Protein AF-A0AAW0WSM9-F1 (afdb_monomer_lite)

Structure (mmCIF, N/CA/C/O backbone):
data_AF-A0AAW0WSM9-F1
#
_entry.id   AF-A0AAW0WSM9-F1
#
loop_
_atom_site.group_PDB
_atom_site.id
_atom_site.type_symbol
_atom_site.label_atom_id
_atom_site.label_alt_id
_atom_site.label_comp_id
_atom_site.label_asym_id
_atom_site.label_entity_id
_atom_site.label_seq_id
_atom_site.pdbx_PDB_ins_code
_atom_site.Cartn_x
_atom_site.Cartn_y
_atom_site.Cartn_z
_atom_site.occupancy
_atom_site.B_iso_or_equiv
_atom_site.auth_seq_id
_atom_site.auth_comp_id
_atom_site.auth_asym_id
_atom_site.auth_atom_id
_atom_site.pdbx_PDB_model_num
ATOM 1 N N . LEU A 1 1 ? -30.464 46.499 8.451 1.00 38.69 1 LEU A N 1
ATOM 2 C CA . LEU A 1 1 ? -31.722 46.201 9.176 1.00 38.69 1 LEU A CA 1
ATOM 3 C C . LEU A 1 1 ? -32.089 44.733 8.944 1.00 38.69 1 LEU A C 1
ATOM 5 O O . LEU A 1 1 ? -31.704 44.230 7.892 1.00 38.69 1 LEU A O 1
ATOM 9 N N . PRO A 1 2 ? -32.748 44.044 9.897 1.00 56.78 2 PRO A N 1
ATOM 10 C CA . PRO A 1 2 ? -33.232 42.661 9.730 1.00 56.78 2 PRO A CA 1
ATOM 11 C C . PRO A 1 2 ? -34.436 42.632 8.752 1.00 56.78 2 PRO A C 1
ATOM 13 O O . PRO A 1 2 ? -34.868 43.692 8.313 1.00 56.78 2 PRO A O 1
ATOM 16 N N . HIS A 1 3 ? -34.967 41.501 8.271 1.00 51.22 3 HIS A N 1
ATOM 17 C CA . HIS A 1 3 ? -35.953 40.614 8.929 1.00 51.22 3 HIS A CA 1
ATOM 18 C C . HIS A 1 3 ? -36.429 39.539 7.906 1.00 51.22 3 HIS A C 1
ATOM 20 O O . HIS A 1 3 ? -36.282 39.775 6.712 1.00 51.22 3 HIS A O 1
ATOM 26 N N . VAL A 1 4 ? -37.119 38.430 8.236 1.00 56.31 4 VAL A N 1
ATOM 27 C CA . VAL A 1 4 ? -37.052 37.467 9.366 1.00 56.31 4 VAL A CA 1
ATOM 28 C C . VAL A 1 4 ? -37.965 36.252 9.024 1.00 56.31 4 VAL A C 1
ATOM 30 O O . VAL A 1 4 ? -38.982 36.476 8.379 1.00 56.31 4 VAL A O 1
ATOM 33 N N . LEU A 1 5 ? -37.676 35.025 9.518 1.00 45.41 5 LEU A N 1
ATOM 34 C CA . LEU A 1 5 ? -38.555 33.812 9.460 1.00 45.41 5 LEU A CA 1
ATOM 35 C C . LEU A 1 5 ? -38.885 33.263 8.032 1.00 45.41 5 LEU A C 1
ATOM 37 O O . LEU A 1 5 ? -38.679 33.952 7.046 1.00 45.41 5 LEU A O 1
ATOM 41 N N . SER A 1 6 ? -39.342 32.019 7.796 1.00 50.81 6 SER A N 1
ATOM 42 C CA . SER A 1 6 ? -39.501 30.807 8.632 1.00 50.81 6 SER A CA 1
ATOM 43 C C . SER A 1 6 ? -39.569 29.517 7.787 1.00 50.81 6 SER A C 1
ATOM 45 O O . SER A 1 6 ? -40.199 29.483 6.737 1.00 50.81 6 SER A O 1
ATOM 47 N N . ASN A 1 7 ? -39.011 28.438 8.344 1.00 51.59 7 ASN A N 1
ATOM 48 C CA . ASN A 1 7 ? -39.455 27.033 8.271 1.00 51.59 7 ASN A CA 1
ATOM 49 C C . ASN A 1 7 ? -40.918 26.774 7.808 1.00 51.59 7 ASN A C 1
ATOM 51 O O . ASN A 1 7 ? -41.821 27.362 8.398 1.00 51.59 7 ASN A O 1
ATOM 55 N N . THR A 1 8 ? -41.164 25.818 6.890 1.00 47.94 8 THR A N 1
ATOM 56 C CA . THR A 1 8 ? -42.045 24.621 7.090 1.00 47.94 8 THR A CA 1
ATOM 57 C C . THR A 1 8 ? -42.247 23.749 5.828 1.00 47.94 8 THR A C 1
ATOM 59 O O . THR A 1 8 ? -42.374 24.268 4.731 1.00 47.94 8 THR A O 1
ATOM 62 N N . ALA A 1 9 ? -42.267 22.422 6.052 1.00 52.19 9 ALA A N 1
ATOM 63 C CA . ALA A 1 9 ? -42.907 21.282 5.347 1.00 52.19 9 ALA A CA 1
ATOM 64 C C . ALA A 1 9 ? -43.345 21.340 3.854 1.00 52.19 9 ALA A C 1
ATOM 66 O O . ALA A 1 9 ? -43.870 22.328 3.356 1.00 52.19 9 ALA A O 1
ATOM 67 N N . PRO A 1 10 ? -43.313 20.168 3.188 1.00 51.34 10 PRO A N 1
ATOM 68 C CA . PRO A 1 10 ? -44.589 19.500 2.861 1.00 51.34 10 PRO A CA 1
ATOM 69 C C . PRO A 1 10 ? -44.662 18.086 3.483 1.00 51.34 10 PRO A C 1
ATOM 71 O O . PRO A 1 10 ? -43.714 17.313 3.386 1.00 51.34 10 PRO A O 1
ATOM 74 N N . SER A 1 11 ? -45.680 17.691 4.261 1.00 53.50 11 SER A N 1
ATOM 75 C CA . SER A 1 11 ? -47.078 17.424 3.853 1.00 53.50 11 SER A CA 1
ATOM 76 C C . SER A 1 11 ? -47.149 16.574 2.569 1.00 53.50 11 SER A C 1
ATOM 78 O O . SER A 1 11 ? -47.181 17.109 1.470 1.00 53.50 11 SER A O 1
ATOM 80 N N . SER A 1 12 ? -46.940 15.259 2.645 1.00 47.50 12 SER A N 1
ATOM 81 C CA . SER A 1 12 ? -47.944 14.249 3.028 1.00 47.50 12 SER A CA 1
ATOM 82 C C . SER A 1 12 ? -49.066 14.036 1.996 1.00 47.50 12 SER A C 1
ATOM 84 O O . SER A 1 12 ? -49.874 14.929 1.769 1.00 47.50 12 SER A O 1
ATOM 86 N N . LEU A 1 13 ? -49.158 12.773 1.553 1.00 43.94 13 LEU A N 1
ATOM 87 C CA . LEU A 1 13 ? -50.334 12.038 1.053 1.00 43.94 13 LEU A CA 1
ATOM 88 C C . LEU A 1 13 ? -50.843 12.205 -0.398 1.00 43.94 13 LEU A C 1
ATOM 90 O O . LEU A 1 13 ? -50.917 13.294 -0.945 1.00 43.94 13 LEU A O 1
ATOM 94 N N . HIS A 1 14 ? -51.288 11.047 -0.925 1.00 46.09 14 HIS A N 1
ATOM 95 C CA . HIS A 1 14 ? -51.972 10.759 -2.203 1.00 46.09 14 HIS A CA 1
ATOM 96 C C . HIS A 1 14 ? -51.214 11.178 -3.485 1.00 46.09 14 HIS A C 1
ATOM 98 O O . HIS A 1 14 ? -50.920 12.336 -3.715 1.00 46.09 14 HIS A O 1
ATOM 104 N N . HIS A 1 15 ? -50.842 10.255 -4.379 1.00 41.22 15 HIS A N 1
ATOM 105 C CA . HIS A 1 15 ? -51.777 9.430 -5.149 1.00 41.22 15 HIS A CA 1
ATOM 106 C C . HIS A 1 15 ? -51.311 7.978 -5.362 1.00 41.22 15 HIS A C 1
ATOM 108 O O . HIS A 1 15 ? -50.194 7.71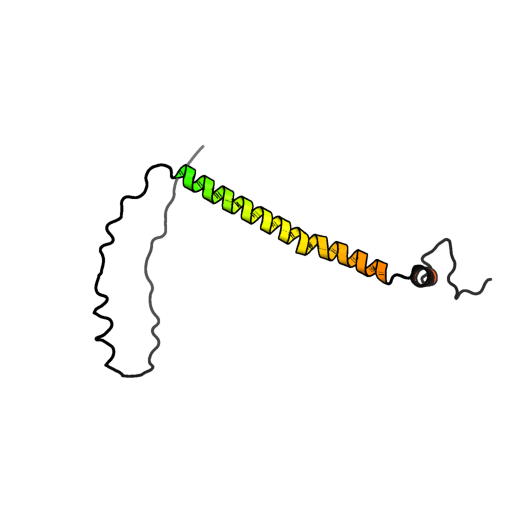4 -5.799 1.00 41.22 15 HIS A O 1
ATOM 114 N N . TYR A 1 16 ? -52.231 7.040 -5.133 1.00 43.12 16 TYR A N 1
ATOM 115 C CA . TYR A 1 16 ? -52.153 5.673 -5.649 1.00 43.12 16 TYR A CA 1
ATOM 116 C C . TYR A 1 16 ? -52.731 5.624 -7.070 1.00 43.12 16 TYR A C 1
ATOM 118 O O . TYR A 1 16 ? -53.656 6.383 -7.356 1.00 43.12 16 TYR A O 1
ATOM 126 N N . HIS A 1 17 ? -52.264 4.668 -7.884 1.00 42.69 17 HIS A N 1
ATOM 127 C CA . HIS A 1 17 ? -53.085 3.690 -8.630 1.00 42.69 17 HIS A CA 1
ATOM 128 C C . HIS A 1 17 ? -52.491 3.340 -10.005 1.00 42.69 17 HIS A C 1
ATOM 130 O O . HIS A 1 17 ? -52.648 4.092 -10.964 1.00 42.69 17 HIS A O 1
ATOM 136 N N . LEU A 1 18 ? -51.947 2.125 -10.140 1.00 41.81 18 LEU A N 1
ATOM 137 C CA . LEU A 1 18 ? -52.152 1.355 -11.367 1.00 41.81 18 LEU A CA 1
ATOM 138 C C . LEU A 1 18 ? -52.125 -0.149 -11.073 1.00 41.81 18 LEU A C 1
ATOM 140 O O . LEU A 1 18 ? -51.081 -0.736 -10.803 1.00 41.81 18 LEU A O 1
ATOM 144 N N . SER A 1 19 ? -53.306 -0.756 -11.115 1.00 53.88 19 SER A N 1
ATOM 145 C CA . SER A 1 19 ? -53.472 -2.208 -11.087 1.00 53.88 19 SER A CA 1
ATOM 146 C C . SER A 1 19 ? -53.200 -2.778 -12.481 1.00 53.88 19 SER A C 1
ATOM 148 O O . SER A 1 19 ? -53.713 -2.235 -13.458 1.00 53.88 19 SER A O 1
ATOM 150 N N . LEU A 1 20 ? -52.504 -3.914 -12.580 1.00 48.66 20 LEU A N 1
ATOM 151 C CA . LEU A 1 20 ? -52.597 -4.784 -13.757 1.00 48.66 20 LEU A CA 1
ATOM 152 C C . LEU A 1 20 ? -52.902 -6.223 -13.326 1.00 48.66 20 LEU A C 1
ATOM 154 O O . LEU A 1 20 ? -52.556 -6.653 -12.228 1.00 48.66 20 LEU A O 1
ATOM 158 N N . HIS A 1 21 ? -53.657 -6.914 -14.171 1.00 46.84 21 HIS A N 1
ATOM 159 C CA . HIS A 1 21 ? -54.446 -8.089 -13.826 1.00 46.84 21 HIS A CA 1
ATOM 160 C C . HIS A 1 21 ? -53.739 -9.422 -14.143 1.00 46.84 21 HIS A C 1
ATOM 162 O O . HIS A 1 21 ? -53.138 -9.577 -15.199 1.00 46.84 21 HIS A O 1
ATOM 168 N N . LEU A 1 22 ? -54.003 -10.406 -13.276 1.00 42.25 22 LEU A N 1
ATOM 169 C CA . LEU A 1 22 ? -54.382 -11.785 -13.625 1.00 42.25 22 LEU A CA 1
ATOM 170 C C . LEU A 1 22 ? -53.339 -12.784 -14.189 1.00 42.25 22 LEU A C 1
ATOM 172 O O . LEU A 1 22 ? -53.198 -12.964 -15.393 1.00 42.25 22 LEU A O 1
ATOM 176 N N . ALA A 1 23 ? -52.800 -13.601 -13.280 1.00 39.69 23 ALA A N 1
ATOM 177 C CA . ALA A 1 23 ? -52.656 -15.065 -13.380 1.00 39.69 23 ALA A CA 1
ATOM 178 C C . ALA A 1 23 ? -52.434 -15.572 -11.936 1.00 39.69 23 ALA A C 1
ATOM 180 O O . ALA A 1 23 ? -51.693 -14.940 -11.194 1.00 39.69 23 ALA A O 1
ATOM 181 N N . GLY A 1 24 ? -53.032 -16.630 -11.392 1.00 44.03 24 GLY A N 1
ATOM 182 C CA . GLY A 1 24 ? -53.776 -17.761 -11.943 1.00 44.03 24 GLY A CA 1
ATOM 183 C C . GLY A 1 24 ? -53.362 -18.993 -11.119 1.00 44.03 24 GLY A C 1
ATOM 184 O O . GLY A 1 24 ? -52.170 -19.263 -11.025 1.00 44.03 24 GLY A O 1
ATOM 185 N N . GLY A 1 25 ? -54.297 -19.712 -10.483 1.00 41.81 25 GLY A N 1
ATOM 186 C CA . GLY A 1 25 ? -53.971 -20.913 -9.691 1.00 41.81 25 GLY A CA 1
ATOM 187 C C . GLY A 1 25 ? -54.743 -21.045 -8.374 1.00 41.81 25 GLY A C 1
ATOM 188 O O . GLY A 1 25 ? -54.492 -20.326 -7.412 1.00 41.81 25 GLY A O 1
ATOM 189 N N . CYS A 1 26 ? -55.671 -22.000 -8.329 1.00 38.19 26 CYS A N 1
ATOM 190 C CA . CYS A 1 26 ? -56.437 -22.385 -7.143 1.00 38.19 26 CYS A CA 1
ATOM 191 C C . CYS A 1 26 ? -55.748 -23.549 -6.406 1.00 38.19 26 CYS A C 1
ATOM 193 O O . CYS A 1 26 ? -55.441 -24.554 -7.044 1.00 38.19 26 CYS A O 1
ATOM 195 N N . ALA A 1 27 ? -55.566 -23.449 -5.081 1.00 55.41 27 ALA A N 1
ATOM 196 C CA . ALA A 1 27 ? -55.284 -24.593 -4.200 1.00 55.41 27 ALA A CA 1
ATOM 197 C C . ALA A 1 27 ? -55.596 -24.267 -2.714 1.00 55.41 27 ALA A C 1
ATOM 199 O O . ALA A 1 27 ? -54.788 -23.617 -2.048 1.00 55.41 27 ALA A O 1
ATOM 200 N N . PRO A 1 28 ? -56.745 -24.703 -2.158 1.00 62.03 28 PRO A N 1
ATOM 201 C CA . PRO A 1 28 ? -57.110 -24.449 -0.765 1.00 62.03 28 PRO A CA 1
ATOM 202 C C . PRO A 1 28 ? -56.861 -25.674 0.137 1.00 62.03 28 PRO A C 1
ATOM 204 O O . PRO A 1 28 ? -57.769 -26.468 0.371 1.00 62.03 28 PRO A O 1
ATOM 207 N N . SER A 1 29 ? -55.651 -25.830 0.690 1.00 55.16 29 SER A N 1
ATOM 208 C CA . SER A 1 29 ? -55.397 -26.872 1.715 1.00 55.16 29 SER A CA 1
ATOM 209 C C . SER A 1 29 ? -54.277 -26.597 2.734 1.00 55.16 29 SER A C 1
ATOM 211 O O . SER A 1 29 ? -54.142 -27.359 3.686 1.00 55.16 29 SER A O 1
ATOM 213 N N . THR A 1 30 ? -53.500 -25.514 2.608 1.00 48.69 30 THR A N 1
ATOM 214 C CA . THR A 1 30 ? -52.335 -25.238 3.490 1.00 48.69 30 THR A CA 1
ATOM 215 C C . THR A 1 30 ? -52.591 -24.142 4.540 1.00 48.69 30 THR A C 1
ATOM 217 O O . THR A 1 30 ? -51.659 -23.553 5.082 1.00 48.69 30 THR A O 1
ATOM 220 N N . LEU A 1 31 ? -53.859 -23.835 4.836 1.00 49.53 31 LEU A N 1
ATOM 221 C CA . LEU A 1 31 ? -54.245 -22.695 5.686 1.00 49.53 31 LEU A CA 1
ATOM 222 C C . LEU A 1 31 ? -54.204 -23.006 7.200 1.00 49.53 31 LEU A C 1
ATOM 224 O O . LEU A 1 31 ? -54.089 -22.099 8.021 1.00 49.53 31 LEU A O 1
ATOM 228 N N . THR A 1 32 ? -54.235 -24.284 7.586 1.00 49.91 32 THR A N 1
ATOM 229 C CA . THR A 1 32 ? -54.336 -24.748 8.986 1.00 49.91 32 THR A CA 1
ATOM 230 C C . THR A 1 32 ? -53.004 -24.930 9.724 1.00 49.91 32 THR A C 1
ATOM 232 O O . THR A 1 32 ? -53.020 -25.235 10.913 1.00 49.91 32 THR A O 1
ATOM 235 N N . ALA A 1 33 ? -51.855 -24.696 9.080 1.00 45.41 33 ALA A N 1
ATOM 236 C CA . ALA A 1 33 ? -50.543 -24.719 9.745 1.00 45.41 33 ALA A CA 1
ATOM 237 C C . ALA A 1 33 ? -50.063 -23.326 10.209 1.00 45.41 33 ALA A C 1
ATOM 239 O O . ALA A 1 33 ? -49.322 -23.219 11.183 1.00 45.41 33 ALA A O 1
ATOM 240 N N . ALA A 1 34 ? -50.492 -22.250 9.539 1.00 47.94 34 ALA A N 1
ATOM 241 C CA . ALA A 1 34 ? -49.986 -20.896 9.788 1.00 47.94 34 ALA A CA 1
ATOM 242 C C . ALA A 1 34 ? -50.648 -20.180 10.984 1.00 47.94 34 ALA A C 1
ATOM 244 O O . ALA A 1 34 ? -50.045 -19.284 11.571 1.00 47.94 34 ALA A O 1
ATOM 245 N N . LEU A 1 35 ? -51.870 -20.569 11.375 1.00 47.53 35 LEU A N 1
ATOM 246 C CA . LEU A 1 35 ? -52.620 -19.887 12.443 1.00 47.53 35 LEU A CA 1
ATOM 247 C C . LEU A 1 35 ? -52.135 -20.207 13.870 1.00 47.53 35 LEU A C 1
ATOM 249 O O . LEU A 1 35 ? -52.433 -19.452 14.792 1.00 47.53 35 LEU A O 1
ATOM 253 N N . THR A 1 36 ? -51.369 -21.284 14.067 1.00 45.78 36 THR A N 1
ATOM 254 C CA . THR A 1 36 ? -50.886 -21.705 15.399 1.00 45.78 36 THR A CA 1
ATOM 255 C C . THR A 1 36 ? -49.556 -21.046 15.795 1.00 45.78 36 THR A C 1
ATOM 257 O O . THR A 1 36 ? -49.121 -21.175 16.935 1.00 45.78 36 THR A O 1
ATOM 260 N N . ALA A 1 37 ? -48.954 -20.227 14.921 1.00 49.03 37 ALA A N 1
ATOM 261 C CA . ALA A 1 37 ? -47.906 -19.262 15.290 1.00 49.03 37 ALA A CA 1
ATOM 262 C C . ALA A 1 37 ? -48.499 -17.967 15.899 1.00 49.03 37 ALA A C 1
ATOM 264 O O . ALA A 1 37 ? -47.963 -16.865 15.766 1.00 49.03 37 ALA A O 1
ATOM 265 N N . ALA A 1 38 ? -49.637 -18.103 16.580 1.00 46.56 38 ALA A N 1
ATOM 266 C CA . ALA A 1 38 ? -50.302 -17.039 17.299 1.00 46.56 38 ALA A CA 1
ATOM 267 C C . ALA A 1 38 ? -49.467 -16.567 18.500 1.00 46.56 38 ALA A C 1
ATOM 269 O O . ALA A 1 38 ? -49.508 -17.167 19.571 1.00 46.56 38 ALA A O 1
ATOM 270 N N . LYS A 1 39 ? -48.829 -15.401 18.369 1.00 47.94 39 LYS A N 1
ATOM 271 C CA . LYS A 1 39 ? -48.861 -14.375 19.422 1.00 47.94 39 LYS A CA 1
ATOM 272 C C . LYS A 1 39 ? -48.506 -13.017 18.825 1.00 47.94 39 LYS A C 1
ATOM 274 O O . LYS A 1 39 ? -47.338 -12.714 18.601 1.00 47.94 39 LYS A O 1
ATOM 279 N N . ALA A 1 40 ? -49.509 -12.159 18.645 1.00 51.69 40 ALA A N 1
ATOM 280 C CA . ALA A 1 40 ? -49.266 -10.723 18.592 1.00 51.69 40 ALA A CA 1
ATOM 281 C C . ALA A 1 40 ? -48.831 -10.278 19.996 1.00 51.69 40 ALA A C 1
ATOM 283 O O . ALA A 1 40 ? -49.639 -9.839 20.815 1.00 51.69 40 ALA A O 1
ATOM 284 N N . THR A 1 41 ? -47.554 -10.487 20.311 1.00 50.53 41 THR A N 1
ATOM 285 C CA . THR A 1 41 ? -46.940 -9.957 21.521 1.00 50.53 41 THR A CA 1
ATOM 286 C C . THR A 1 41 ? -46.992 -8.446 21.403 1.00 50.53 41 THR A C 1
ATOM 288 O O . THR A 1 41 ? -46.241 -7.850 20.634 1.00 50.53 41 THR A O 1
ATOM 291 N N . THR A 1 42 ? -47.875 -7.814 22.175 1.00 55.44 42 THR A N 1
ATOM 292 C CA . THR A 1 42 ? -47.714 -6.408 22.536 1.00 55.44 42 THR A CA 1
ATOM 293 C C . THR A 1 42 ? -46.323 -6.284 23.138 1.00 55.44 42 THR A C 1
ATOM 295 O O . THR A 1 42 ? -46.093 -6.764 24.250 1.00 55.44 42 THR A O 1
ATOM 298 N N . MET A 1 43 ? -45.380 -5.736 22.369 1.00 64.94 43 MET A N 1
ATOM 299 C CA . MET A 1 43 ? -43.975 -5.624 22.753 1.00 64.94 43 MET A CA 1
ATOM 300 C C . MET A 1 43 ? -43.869 -4.621 23.899 1.00 64.94 43 MET A C 1
ATOM 302 O O . MET A 1 43 ? -43.621 -3.435 23.688 1.00 64.94 43 MET A O 1
ATOM 306 N N . THR A 1 44 ? -44.104 -5.098 25.124 1.00 68.44 44 THR A N 1
ATOM 307 C CA . THR A 1 44 ? -43.879 -4.328 26.345 1.00 68.44 44 THR A CA 1
ATOM 308 C C . THR A 1 44 ? -42.403 -3.964 26.322 1.00 68.44 44 THR A C 1
ATOM 310 O O . THR A 1 44 ? -41.547 -4.851 26.398 1.00 68.44 44 THR A O 1
ATOM 313 N N . ILE A 1 45 ? -42.104 -2.680 26.124 1.00 79.56 45 ILE A N 1
ATOM 314 C CA . ILE A 1 45 ? -40.731 -2.209 25.999 1.00 79.56 45 ILE A CA 1
ATOM 315 C C . ILE A 1 45 ? -40.003 -2.534 27.305 1.00 79.56 45 ILE A C 1
ATOM 317 O O . ILE A 1 45 ? -40.310 -1.998 28.372 1.00 79.56 45 ILE A O 1
ATOM 321 N N . ALA A 1 46 ? -39.055 -3.468 27.219 1.00 81.44 46 ALA A N 1
ATOM 322 C CA . ALA A 1 46 ? -38.160 -3.768 28.321 1.00 81.44 46 ALA A CA 1
ATOM 323 C C . ALA A 1 46 ? -37.395 -2.487 28.670 1.00 81.44 46 ALA A C 1
ATOM 325 O O . ALA A 1 46 ? -36.953 -1.767 27.770 1.00 81.44 46 ALA A O 1
ATOM 326 N N . LYS A 1 47 ? -37.265 -2.183 29.968 1.00 82.12 47 LYS A N 1
ATOM 327 C CA . LYS A 1 47 ? -36.676 -0.919 30.437 1.00 82.12 47 LYS A CA 1
ATOM 328 C C . LYS A 1 47 ? -35.303 -0.698 29.777 1.00 82.12 47 LYS A C 1
ATOM 330 O O . LYS A 1 47 ? -34.393 -1.487 30.039 1.00 82.12 47 LYS A O 1
ATOM 335 N N . PRO A 1 48 ? -35.130 0.343 28.940 1.00 86.19 48 PRO A N 1
ATOM 336 C CA . PRO A 1 48 ? -33.863 0.580 28.267 1.00 86.19 48 PRO A CA 1
ATOM 337 C C . PRO A 1 48 ? -32.786 0.954 29.287 1.00 86.19 48 PRO A C 1
ATOM 339 O O . PRO A 1 48 ? -33.057 1.573 30.318 1.00 86.19 48 PRO A O 1
ATOM 342 N N . VAL A 1 49 ? -31.538 0.592 28.997 1.00 86.12 49 VAL A N 1
ATOM 343 C CA . VAL A 1 49 ? -30.403 0.909 29.868 1.00 86.12 49 VAL A CA 1
ATOM 344 C C . VAL A 1 49 ? -30.132 2.420 29.874 1.00 86.12 49 VAL A C 1
ATOM 346 O O . VAL A 1 49 ? -29.683 2.990 28.886 1.00 86.12 49 VAL A O 1
ATOM 349 N N . MET A 1 50 ? -30.397 3.083 31.005 1.00 84.50 50 MET A N 1
ATOM 350 C CA . MET A 1 50 ? -30.261 4.546 31.145 1.00 84.50 50 MET A CA 1
ATOM 351 C C . MET A 1 50 ? -28.887 5.018 31.656 1.00 84.50 50 MET A C 1
ATOM 353 O O . MET A 1 50 ? -28.644 6.219 31.748 1.00 84.50 50 MET A O 1
ATOM 357 N N . ARG A 1 51 ? -27.976 4.107 32.024 1.00 88.50 51 ARG A N 1
ATOM 358 C CA . ARG A 1 51 ? -26.644 4.433 32.573 1.00 88.50 51 ARG A CA 1
ATOM 359 C C . ARG A 1 51 ? -25.537 3.732 31.787 1.00 88.50 51 ARG A C 1
ATOM 361 O O . ARG A 1 51 ? -25.733 2.641 31.274 1.00 88.50 51 ARG A O 1
ATOM 368 N N . GLY A 1 52 ? -24.369 4.368 31.675 1.00 88.12 52 GLY A N 1
ATOM 369 C CA . GLY A 1 52 ? -23.208 3.800 30.971 1.00 88.12 52 GLY A CA 1
ATOM 370 C C . GLY A 1 52 ? -23.272 3.832 29.435 1.00 88.12 52 GLY A C 1
ATOM 371 O O . GLY A 1 52 ? -22.334 3.366 28.788 1.00 88.12 52 GLY A O 1
ATOM 372 N N . LEU A 1 53 ? -24.320 4.424 28.844 1.00 88.56 53 LEU A N 1
ATOM 373 C CA . LEU A 1 53 ? -24.500 4.558 27.389 1.00 88.56 53 LEU A CA 1
ATOM 374 C C . LEU A 1 53 ? -23.250 5.123 26.691 1.00 88.56 53 LEU A C 1
ATOM 376 O O . LEU A 1 53 ? -22.781 4.541 25.717 1.00 88.56 53 LEU A O 1
ATOM 380 N N . LEU A 1 54 ? -22.653 6.192 27.234 1.00 89.38 54 LEU A N 1
ATOM 381 C CA . LEU A 1 54 ? -21.435 6.809 26.693 1.00 89.38 54 LEU A CA 1
ATOM 382 C C . LEU A 1 54 ? -20.241 5.838 26.654 1.00 89.38 54 LEU A C 1
ATOM 384 O O . LEU A 1 54 ? -19.565 5.735 25.634 1.00 89.38 54 LEU A O 1
ATOM 388 N N . ALA A 1 55 ? -20.006 5.076 27.726 1.00 91.81 55 ALA A N 1
ATOM 389 C CA . ALA A 1 55 ? -18.909 4.108 27.777 1.00 91.81 55 ALA A CA 1
ATOM 390 C C . ALA A 1 55 ? -19.108 2.950 26.779 1.00 91.81 55 ALA A C 1
ATOM 392 O O . ALA A 1 55 ? -18.137 2.451 26.212 1.00 91.81 55 ALA A O 1
ATOM 393 N N . SER A 1 56 ? -20.359 2.548 26.525 1.00 90.12 56 SER A N 1
ATOM 394 C CA . SER A 1 56 ? -20.701 1.562 25.489 1.00 90.12 56 SER A CA 1
ATOM 395 C C . SER A 1 56 ? -20.487 2.109 24.068 1.00 90.12 56 SER A C 1
ATOM 397 O O . SER A 1 56 ? -19.949 1.414 23.206 1.00 90.12 56 SER A O 1
ATOM 399 N N . GLN A 1 57 ? -20.840 3.376 23.822 1.00 93.62 57 GLN A N 1
ATOM 400 C CA . GLN A 1 57 ? -20.580 4.065 22.550 1.00 93.62 57 GLN A CA 1
ATOM 401 C C . GLN A 1 57 ? -19.070 4.152 22.268 1.00 93.62 57 GLN A C 1
ATOM 403 O O . GLN A 1 57 ? -18.615 3.681 21.230 1.00 93.62 57 GLN A O 1
ATOM 408 N N . ILE A 1 58 ? -18.280 4.673 23.218 1.00 96.44 58 ILE A N 1
ATOM 409 C CA . ILE A 1 58 ? -16.828 4.868 23.055 1.00 96.44 58 ILE A CA 1
ATOM 410 C C . ILE A 1 58 ? -16.120 3.543 22.745 1.00 96.44 58 ILE A C 1
ATOM 412 O O . ILE A 1 58 ? -15.353 3.478 21.788 1.00 96.44 58 ILE A O 1
ATOM 416 N N . LYS A 1 59 ? -16.411 2.468 23.494 1.00 95.19 59 LYS A N 1
ATOM 417 C CA . LYS A 1 59 ? -15.800 1.148 23.258 1.00 95.19 59 LYS A CA 1
ATOM 418 C C . LYS A 1 59 ? -16.064 0.634 21.839 1.00 95.19 59 LYS A C 1
ATOM 420 O O . LYS A 1 59 ? -15.132 0.185 21.180 1.00 95.19 59 LYS A O 1
ATOM 425 N N . ARG A 1 60 ? -17.306 0.740 21.348 1.00 94.81 60 ARG A N 1
ATOM 426 C CA . ARG A 1 60 ? -17.659 0.327 19.978 1.00 94.81 60 ARG A CA 1
ATOM 427 C C . ARG A 1 60 ? -16.955 1.186 18.929 1.00 94.81 60 ARG A C 1
ATOM 429 O O . ARG A 1 60 ? -16.371 0.635 18.002 1.00 94.81 60 ARG A O 1
ATOM 436 N N . ASN A 1 61 ? -16.947 2.508 19.102 1.00 96.12 61 ASN A N 1
ATOM 437 C CA . ASN A 1 61 ? -16.317 3.424 18.151 1.00 96.12 61 ASN A CA 1
ATOM 438 C C . ASN A 1 61 ? -14.798 3.211 18.054 1.00 96.12 61 ASN A C 1
ATOM 440 O O . ASN A 1 61 ? -14.275 3.210 16.946 1.00 96.12 61 ASN A O 1
ATOM 444 N N . ILE A 1 62 ? -14.103 2.974 19.175 1.00 97.31 62 ILE A N 1
ATOM 445 C CA . ILE A 1 62 ? -12.663 2.654 19.182 1.00 97.31 62 ILE A CA 1
ATOM 446 C C . ILE A 1 62 ? -12.389 1.366 18.392 1.00 97.31 62 ILE A C 1
ATOM 448 O O . ILE A 1 62 ? -11.531 1.364 17.515 1.00 97.31 62 ILE A O 1
ATOM 452 N N . ILE A 1 63 ? -13.148 0.290 18.644 1.00 97.12 63 ILE A N 1
ATOM 453 C CA . ILE A 1 63 ? -12.976 -0.994 17.941 1.00 97.12 63 ILE A CA 1
ATOM 454 C C . ILE A 1 63 ? -13.191 -0.826 16.428 1.00 97.12 63 ILE A C 1
ATOM 456 O O . ILE A 1 63 ? -12.378 -1.299 15.634 1.00 97.12 63 ILE A O 1
ATOM 460 N N . ILE A 1 64 ? -14.247 -0.111 16.024 1.00 97.50 64 ILE A N 1
ATOM 461 C CA . ILE A 1 64 ? -14.548 0.161 14.610 1.00 97.50 64 ILE A CA 1
ATOM 462 C C . ILE A 1 64 ? -13.446 1.018 13.970 1.00 97.50 64 ILE A C 1
ATOM 464 O O . ILE A 1 64 ? -12.999 0.702 12.870 1.00 97.50 64 ILE A O 1
ATOM 468 N N . ALA A 1 65 ? -12.968 2.062 14.653 1.00 96.88 65 ALA A N 1
ATOM 469 C CA . ALA A 1 65 ? -11.911 2.937 14.149 1.00 96.88 65 ALA A CA 1
ATOM 470 C C . ALA A 1 65 ? -10.575 2.196 13.965 1.00 96.88 65 ALA A C 1
ATOM 472 O O . ALA A 1 65 ? -9.925 2.361 12.934 1.00 96.88 65 ALA A O 1
ATOM 473 N N . CYS A 1 66 ? -10.190 1.341 14.920 1.00 97.06 66 CYS A N 1
ATOM 474 C CA . CYS A 1 66 ? -9.002 0.491 14.810 1.00 97.06 66 CYS A CA 1
ATOM 475 C C . CYS A 1 66 ? -9.130 -0.544 13.682 1.00 97.06 66 CYS A C 1
ATOM 477 O O . CYS A 1 66 ? -8.175 -0.754 12.939 1.00 97.06 66 CYS A O 1
ATOM 479 N N . GLY A 1 67 ? -10.301 -1.167 13.512 1.00 97.62 67 GLY A N 1
ATOM 480 C CA . GLY A 1 67 ? -10.542 -2.081 12.393 1.00 97.62 67 GLY A CA 1
ATOM 481 C C . GLY A 1 67 ? -10.438 -1.371 11.040 1.00 97.62 67 GLY A C 1
ATOM 482 O O . GLY A 1 67 ? -9.720 -1.823 10.148 1.00 97.62 67 GLY A O 1
ATOM 483 N N . LEU A 1 68 ? -11.102 -0.220 10.902 1.00 97.25 68 LEU A N 1
ATOM 484 C CA . LEU A 1 68 ? -11.131 0.550 9.660 1.00 97.25 68 LEU A CA 1
ATOM 485 C C . LEU A 1 68 ? -9.747 1.095 9.272 1.00 97.25 68 LEU A C 1
ATOM 487 O O . LEU A 1 68 ? -9.397 1.060 8.093 1.00 97.25 68 LEU A O 1
ATOM 491 N N . SER A 1 69 ? -8.938 1.551 10.235 1.00 97.00 69 SER A N 1
ATOM 492 C CA . SER A 1 69 ? -7.589 2.060 9.951 1.00 97.00 69 SER A CA 1
ATOM 493 C C . SER A 1 69 ? -6.639 0.962 9.464 1.00 97.00 69 SER A C 1
ATOM 495 O O . SER A 1 69 ? -5.903 1.182 8.500 1.00 97.00 69 SER A O 1
ATOM 497 N N . ILE A 1 70 ? -6.703 -0.242 10.047 1.00 97.69 70 ILE A N 1
ATOM 498 C CA . ILE A 1 70 ? -5.924 -1.407 9.595 1.00 97.69 70 ILE A CA 1
ATOM 499 C C . ILE A 1 70 ? -6.346 -1.823 8.180 1.00 97.69 70 ILE A C 1
ATOM 501 O O . ILE A 1 70 ? -5.485 -2.068 7.330 1.00 97.69 70 ILE A O 1
ATOM 505 N N . VAL A 1 71 ? -7.654 -1.859 7.897 1.00 97.81 71 VAL A N 1
ATOM 506 C CA . VAL A 1 71 ? -8.176 -2.184 6.558 1.00 97.81 71 VAL A CA 1
ATOM 507 C C . VAL A 1 71 ? -7.721 -1.144 5.533 1.00 97.81 71 VAL A C 1
ATOM 509 O O . VAL A 1 71 ? -7.219 -1.522 4.475 1.00 97.81 71 VAL A O 1
ATOM 512 N N . ALA A 1 72 ? -7.815 0.151 5.845 1.00 96.69 72 ALA A N 1
ATOM 513 C CA . ALA A 1 72 ? -7.384 1.226 4.954 1.00 96.69 72 ALA A CA 1
ATOM 514 C C . ALA A 1 72 ? -5.871 1.176 4.666 1.00 96.69 72 ALA A C 1
ATOM 516 O O . ALA A 1 72 ? -5.460 1.227 3.505 1.00 96.69 72 ALA A O 1
ATOM 517 N N . ALA A 1 73 ? -5.040 0.999 5.700 1.00 96.25 73 ALA A N 1
ATOM 518 C CA . ALA A 1 73 ? -3.588 0.888 5.556 1.00 96.25 73 ALA A CA 1
ATOM 519 C C . ALA A 1 73 ? -3.179 -0.337 4.717 1.00 96.25 73 ALA A C 1
ATOM 521 O O . ALA A 1 73 ? -2.337 -0.233 3.821 1.00 96.25 73 ALA A O 1
ATOM 522 N N . THR A 1 74 ? -3.812 -1.487 4.966 1.00 96.75 74 THR A N 1
ATOM 523 C CA . THR A 1 74 ? -3.569 -2.725 4.210 1.00 96.75 74 THR A CA 1
ATOM 524 C C . THR A 1 74 ? -4.005 -2.575 2.753 1.00 96.75 74 THR A C 1
ATOM 526 O O . THR A 1 74 ? -3.245 -2.921 1.850 1.00 96.75 74 THR A O 1
ATOM 529 N N . SER A 1 75 ? -5.177 -1.978 2.511 1.00 96.69 75 SER A N 1
ATOM 530 C CA . SER A 1 75 ? -5.686 -1.699 1.161 1.00 96.69 75 SER A CA 1
ATOM 531 C C . SER A 1 75 ? -4.716 -0.817 0.375 1.00 96.69 75 SER A C 1
ATOM 533 O O . SER A 1 75 ? -4.364 -1.149 -0.752 1.00 96.69 75 SER A O 1
ATOM 535 N N . TRP A 1 76 ? -4.207 0.261 0.980 1.00 96.00 76 TRP A N 1
ATOM 536 C CA . TRP A 1 76 ? -3.234 1.144 0.330 1.00 96.00 76 TRP A CA 1
ATOM 537 C C . TRP A 1 76 ? -1.906 0.442 0.015 1.00 96.00 76 TRP A C 1
ATOM 539 O O . TRP A 1 76 ? -1.337 0.621 -1.064 1.00 96.00 76 TRP A O 1
ATOM 549 N N . LYS A 1 77 ? -1.412 -0.397 0.934 1.00 94.69 77 LYS A N 1
ATOM 550 C CA . LYS A 1 77 ? -0.191 -1.182 0.722 1.00 94.69 77 LYS A CA 1
ATOM 551 C C . LYS A 1 77 ? -0.333 -2.121 -0.483 1.00 94.69 77 LYS A C 1
ATOM 553 O O . LYS A 1 77 ? 0.482 -2.046 -1.401 1.00 94.69 77 LYS A O 1
ATOM 558 N N . LEU A 1 78 ? -1.394 -2.930 -0.505 1.00 95.31 7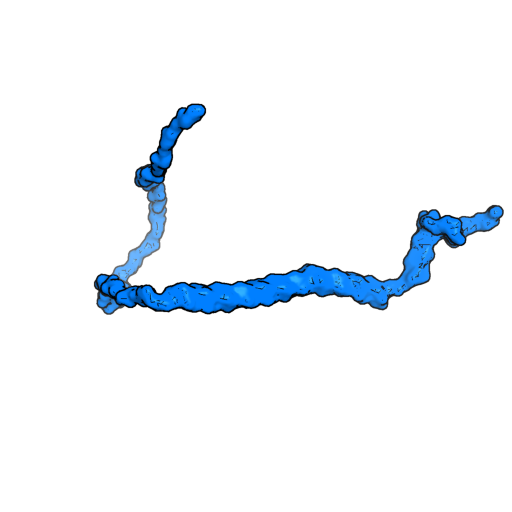8 LEU A N 1
ATOM 559 C CA . LEU A 1 78 ? -1.622 -3.935 -1.546 1.00 95.31 78 LEU A CA 1
ATOM 560 C C . LEU A 1 78 ? -1.984 -3.317 -2.906 1.00 95.31 78 LEU A C 1
ATOM 562 O O . LEU A 1 78 ? -1.484 -3.774 -3.928 1.00 95.31 78 LEU A O 1
ATOM 566 N N . LEU A 1 79 ? -2.826 -2.277 -2.935 1.00 94.94 79 LEU A N 1
ATOM 567 C CA . LEU A 1 79 ? -3.319 -1.680 -4.185 1.00 94.94 79 LEU A CA 1
ATOM 568 C C . LEU A 1 79 ? -2.358 -0.656 -4.803 1.00 94.94 79 LEU A C 1
ATOM 570 O O . LEU A 1 79 ? -2.427 -0.425 -6.007 1.00 94.94 79 LEU A O 1
ATOM 574 N N . VAL A 1 80 ? -1.480 -0.024 -4.012 1.00 94.31 80 VAL A N 1
ATOM 575 C CA . VAL A 1 80 ? -0.623 1.077 -4.495 1.00 94.31 80 VAL A CA 1
ATOM 576 C C . VAL A 1 80 ? 0.864 0.796 -4.313 1.00 94.31 80 VAL A C 1
ATOM 578 O O . VAL A 1 80 ? 1.633 0.989 -5.253 1.00 94.31 80 VAL A O 1
ATOM 581 N N . GLN A 1 81 ? 1.314 0.365 -3.131 1.00 95.38 81 GLN A N 1
ATOM 582 C CA . GLN A 1 81 ? 2.756 0.191 -2.905 1.00 95.38 81 GLN A CA 1
ATOM 583 C C . GLN A 1 81 ? 3.311 -1.035 -3.626 1.00 95.38 81 GLN A C 1
ATOM 585 O O . GLN A 1 81 ? 4.360 -0.952 -4.266 1.00 95.38 81 GLN A O 1
ATOM 590 N N . ASP A 1 82 ? 2.630 -2.168 -3.514 1.00 93.38 82 ASP A N 1
ATOM 591 C CA . ASP A 1 82 ? 3.146 -3.442 -4.000 1.00 93.38 82 ASP A CA 1
ATOM 592 C C . ASP A 1 82 ? 3.135 -3.578 -5.540 1.00 93.38 82 ASP A C 1
ATOM 594 O O . ASP A 1 82 ? 4.167 -4.005 -6.065 1.00 93.38 82 ASP A O 1
ATOM 598 N N . PRO A 1 83 ? 2.121 -3.122 -6.316 1.00 95.31 83 PRO A N 1
ATOM 599 C CA . PRO A 1 83 ? 2.238 -3.083 -7.779 1.00 95.31 83 PRO A CA 1
ATOM 600 C C . PRO A 1 83 ? 3.331 -2.119 -8.256 1.00 95.31 83 PRO A C 1
ATOM 602 O O . PRO A 1 83 ? 4.063 -2.452 -9.184 1.00 95.31 83 PRO A O 1
ATOM 605 N N . ARG A 1 84 ? 3.524 -0.967 -7.593 1.00 93.81 84 ARG A N 1
ATOM 606 C CA . ARG A 1 84 ? 4.625 -0.046 -7.927 1.00 93.81 84 ARG A CA 1
ATOM 607 C C . ARG A 1 84 ? 5.986 -0.717 -7.741 1.00 93.81 84 ARG A C 1
ATOM 609 O O . ARG A 1 84 ? 6.795 -0.696 -8.661 1.00 93.81 84 ARG A O 1
ATOM 616 N N . LYS A 1 85 ? 6.228 -1.361 -6.591 1.00 93.88 85 LYS A N 1
ATOM 617 C CA . LYS A 1 85 ? 7.466 -2.129 -6.342 1.00 93.88 85 LYS A CA 1
ATOM 618 C C . LYS A 1 85 ? 7.639 -3.269 -7.346 1.00 93.88 85 LYS A C 1
ATOM 620 O O . LYS A 1 85 ? 8.747 -3.476 -7.833 1.00 93.88 85 LYS A O 1
ATOM 625 N N . ARG A 1 86 ? 6.553 -3.985 -7.667 1.00 94.81 86 ARG A N 1
ATOM 626 C CA . ARG A 1 86 ? 6.564 -5.079 -8.642 1.00 94.81 86 ARG A CA 1
ATOM 627 C C . ARG A 1 86 ? 7.030 -4.601 -10.012 1.00 94.81 86 ARG A C 1
ATOM 629 O O . ARG A 1 86 ? 7.914 -5.241 -10.556 1.00 94.81 86 ARG A O 1
ATOM 636 N N . ILE A 1 87 ? 6.498 -3.496 -10.537 1.00 94.81 87 ILE A N 1
ATOM 637 C CA . ILE A 1 87 ? 6.863 -2.990 -11.872 1.00 94.81 87 ILE A CA 1
ATOM 638 C C . ILE A 1 87 ? 8.367 -2.695 -11.961 1.00 94.81 87 ILE A C 1
ATOM 640 O O . ILE A 1 87 ? 9.015 -3.161 -12.893 1.00 94.81 87 ILE A O 1
ATOM 644 N N . TYR A 1 88 ? 8.955 -2.017 -10.967 1.00 92.25 88 TYR A N 1
ATOM 645 C CA . TYR A 1 88 ? 10.409 -1.795 -10.945 1.00 92.25 88 TYR A CA 1
ATOM 646 C C . TYR A 1 88 ? 11.198 -3.109 -10.840 1.00 92.25 88 TYR A C 1
ATOM 648 O O . TYR A 1 88 ? 12.172 -3.302 -11.561 1.00 92.25 88 TYR A O 1
ATOM 656 N N . ALA A 1 89 ? 10.769 -4.039 -9.982 1.00 95.06 89 ALA A N 1
ATOM 657 C CA . ALA A 1 89 ? 11.418 -5.344 -9.847 1.00 95.06 89 ALA A CA 1
ATOM 658 C C . ALA A 1 89 ? 11.246 -6.245 -11.086 1.00 95.06 89 ALA A C 1
ATOM 660 O O . ALA A 1 89 ? 12.037 -7.159 -11.284 1.00 95.06 89 ALA A O 1
ATOM 661 N N . GLU A 1 90 ? 10.206 -6.038 -11.890 1.00 93.88 90 GLU A N 1
ATOM 662 C CA . GLU A 1 90 ? 9.930 -6.770 -13.128 1.00 93.88 90 GLU A CA 1
ATOM 663 C C . GLU A 1 90 ? 10.741 -6.192 -14.294 1.00 93.88 90 GLU A C 1
ATOM 665 O O . GLU A 1 90 ? 11.346 -6.959 -15.037 1.00 93.88 90 GLU A O 1
ATOM 670 N N . PHE A 1 91 ? 10.877 -4.861 -14.359 1.00 91.62 91 PHE A N 1
ATOM 671 C CA . PHE A 1 91 ? 11.781 -4.164 -15.277 1.00 91.62 91 PHE A CA 1
ATOM 672 C C . PHE A 1 91 ? 13.229 -4.659 -15.126 1.00 91.62 91 PHE A C 1
ATOM 674 O O . PHE A 1 91 ? 13.789 -5.214 -16.067 1.00 91.62 91 PHE A O 1
ATOM 681 N N . TYR A 1 92 ? 13.815 -4.569 -13.926 1.00 92.06 92 TYR A N 1
ATOM 682 C CA . TYR A 1 92 ? 15.230 -4.915 -13.710 1.00 92.06 92 TYR A CA 1
ATOM 683 C C . TYR A 1 92 ? 15.571 -6.417 -13.775 1.00 92.06 92 TYR A C 1
ATOM 685 O O . TYR A 1 92 ? 16.748 -6.757 -13.712 1.00 92.06 92 TYR A O 1
ATOM 693 N N . LYS A 1 93 ? 14.597 -7.331 -13.904 1.00 93.25 93 LYS A N 1
ATOM 694 C CA . LYS A 1 93 ? 14.886 -8.776 -14.039 1.00 93.25 93 LYS A CA 1
ATOM 695 C C . LYS A 1 93 ? 15.448 -9.155 -15.404 1.00 93.25 93 LYS A C 1
ATOM 697 O O . LYS A 1 93 ? 16.318 -10.013 -15.473 1.00 93.25 93 LYS A O 1
ATOM 702 N N . ASN A 1 94 ? 14.924 -8.530 -16.457 1.00 90.62 94 ASN A N 1
ATOM 703 C CA . ASN A 1 94 ? 15.210 -8.877 -17.852 1.00 90.62 94 ASN A CA 1
ATOM 704 C C . ASN A 1 94 ? 15.777 -7.675 -18.634 1.00 90.62 94 ASN A C 1
ATOM 706 O O . ASN A 1 94 ? 15.749 -7.672 -19.862 1.00 90.62 94 ASN A O 1
ATOM 710 N N . TYR A 1 95 ? 16.226 -6.629 -17.934 1.00 92.75 95 TYR A N 1
ATOM 711 C CA . TYR A 1 95 ? 16.756 -5.417 -18.549 1.00 92.75 95 TYR A CA 1
ATOM 712 C C . TYR A 1 95 ? 18.207 -5.619 -18.994 1.00 92.75 95 TYR A C 1
ATOM 714 O O . TYR A 1 95 ? 19.101 -5.743 -18.157 1.00 92.75 95 TYR A O 1
ATOM 722 N N . ASP A 1 96 ? 18.436 -5.603 -20.307 1.00 92.75 96 ASP A N 1
ATOM 723 C CA . ASP A 1 96 ? 19.772 -5.484 -20.887 1.00 92.75 96 ASP A CA 1
ATOM 724 C C . ASP A 1 96 ? 20.089 -4.010 -21.174 1.00 92.75 96 ASP A C 1
ATOM 726 O O . ASP A 1 96 ? 19.445 -3.355 -21.996 1.00 92.75 96 ASP A O 1
ATOM 730 N N . ALA A 1 97 ? 21.103 -3.494 -20.481 1.00 91.06 97 ALA A N 1
ATOM 731 C CA . ALA A 1 97 ? 21.544 -2.116 -20.617 1.00 91.06 97 ALA A CA 1
ATOM 732 C C . ALA A 1 97 ? 22.237 -1.827 -21.960 1.00 91.06 97 ALA A C 1
ATOM 734 O O . ALA A 1 97 ? 22.191 -0.681 -22.398 1.00 91.06 97 ALA A O 1
ATOM 735 N N . GLN A 1 98 ? 22.868 -2.819 -22.604 1.00 89.38 98 GLN A N 1
ATOM 736 C CA . GLN A 1 98 ? 23.553 -2.614 -23.887 1.00 89.38 98 GLN A CA 1
ATOM 737 C C . GLN A 1 98 ? 22.540 -2.539 -25.032 1.00 89.38 98 GLN A C 1
ATOM 739 O O . GLN A 1 98 ? 22.502 -1.536 -25.738 1.00 89.38 98 GLN A O 1
ATOM 744 N N . ALA A 1 99 ? 21.626 -3.511 -25.139 1.00 90.56 99 ALA A N 1
ATOM 745 C CA . ALA A 1 99 ? 20.572 -3.483 -26.156 1.00 90.56 99 ALA A CA 1
ATOM 746 C C . ALA A 1 99 ? 19.669 -2.231 -26.068 1.00 90.56 99 ALA A C 1
ATOM 748 O O . ALA A 1 99 ? 19.250 -1.686 -27.092 1.00 90.56 99 ALA A O 1
ATOM 749 N N . GLU A 1 100 ? 19.371 -1.746 -24.857 1.00 89.62 100 GLU A N 1
ATOM 750 C CA . GLU A 1 100 ? 18.636 -0.490 -24.664 1.00 89.62 100 GLU A CA 1
ATOM 751 C C . GLU A 1 100 ? 19.480 0.738 -25.053 1.00 89.62 100 GLU A C 1
ATOM 753 O O . GLU A 1 100 ? 18.982 1.630 -25.744 1.00 89.62 100 GLU A O 1
ATOM 758 N N . PHE A 1 101 ? 20.764 0.772 -24.677 1.00 88.88 101 PHE A N 1
ATOM 759 C CA . PHE A 1 101 ? 21.691 1.832 -25.080 1.00 88.88 101 PHE A CA 1
ATOM 760 C C . PHE A 1 101 ? 21.819 1.928 -26.603 1.00 88.88 101 PHE A C 1
ATOM 762 O O . PHE A 1 101 ? 21.662 3.018 -27.149 1.00 88.88 101 PHE A O 1
ATOM 769 N N . ASP A 1 102 ? 22.015 0.807 -27.299 1.00 89.62 102 ASP A N 1
ATOM 770 C CA . ASP A 1 102 ? 22.127 0.779 -28.758 1.00 89.62 102 ASP A CA 1
ATOM 771 C C . ASP A 1 102 ? 20.829 1.208 -29.442 1.00 89.62 102 ASP A C 1
ATOM 773 O O . ASP A 1 102 ? 20.867 1.946 -30.428 1.00 89.62 102 ASP A O 1
ATOM 777 N N . ARG A 1 103 ? 19.662 0.850 -28.886 1.00 89.62 103 ARG A N 1
ATOM 778 C CA . ARG A 1 103 ? 18.376 1.359 -29.382 1.00 89.62 103 ARG A CA 1
ATOM 779 C C . ARG A 1 103 ? 18.290 2.883 -29.275 1.00 89.62 103 ARG A C 1
ATOM 781 O O . ARG A 1 103 ? 17.877 3.528 -30.232 1.00 89.62 103 ARG A O 1
ATOM 788 N N . ILE A 1 104 ? 18.678 3.467 -28.140 1.00 89.88 104 ILE A N 1
ATOM 789 C CA . ILE A 1 104 ? 18.627 4.924 -27.912 1.00 89.88 104 ILE A CA 1
ATOM 790 C C . ILE A 1 104 ? 19.690 5.661 -28.742 1.00 89.88 104 ILE A C 1
ATOM 792 O O . ILE A 1 104 ? 19.423 6.736 -29.283 1.00 89.88 104 ILE A O 1
ATOM 796 N N . ARG A 1 105 ? 20.879 5.076 -28.892 1.00 87.56 105 ARG A N 1
ATOM 797 C CA . ARG A 1 105 ? 21.985 5.626 -29.682 1.00 87.56 105 ARG A CA 1
ATOM 798 C C . ARG A 1 105 ? 21.661 5.663 -31.170 1.00 87.56 105 ARG A C 1
ATOM 800 O O . ARG A 1 105 ? 21.877 6.688 -31.808 1.00 87.56 105 ARG A O 1
ATOM 807 N N . ASN A 1 106 ? 21.048 4.603 -31.695 1.00 86.31 106 ASN A N 1
ATOM 808 C CA . ASN A 1 106 ? 20.578 4.550 -33.080 1.00 86.31 106 ASN A CA 1
ATOM 809 C C . ASN A 1 106 ? 19.373 5.476 -33.358 1.00 86.31 106 ASN A C 1
ATOM 811 O O . ASN A 1 106 ? 19.065 5.732 -34.517 1.00 86.31 106 ASN A O 1
ATOM 815 N N . LEU A 1 107 ? 18.730 6.036 -32.323 1.00 87.56 107 LEU A N 1
ATOM 816 C CA . LEU A 1 107 ? 17.757 7.133 -32.450 1.00 87.56 107 LEU A CA 1
ATOM 817 C C . LEU A 1 107 ? 18.411 8.533 -32.467 1.00 87.56 107 LEU A C 1
ATOM 819 O O . LEU A 1 107 ? 17.692 9.530 -32.506 1.00 87.56 107 LEU A O 1
ATOM 823 N N . GLY A 1 108 ? 19.745 8.638 -32.402 1.00 84.88 108 GLY A N 1
ATOM 824 C CA . GLY A 1 108 ? 20.468 9.917 -32.457 1.00 84.88 108 GLY A CA 1
ATOM 825 C C . GLY A 1 108 ? 20.296 10.809 -31.218 1.00 84.88 108 GLY A C 1
ATOM 826 O O . GLY A 1 108 ? 20.591 12.000 -31.265 1.00 84.88 108 GLY A O 1
ATOM 827 N N . LEU A 1 109 ? 19.812 10.256 -30.100 1.00 85.88 109 LEU A N 1
ATOM 828 C CA . LEU A 1 109 ? 19.527 11.012 -28.871 1.00 85.88 109 LEU A CA 1
ATOM 829 C C . LEU A 1 109 ? 20.783 11.385 -28.061 1.00 85.88 109 LEU A C 1
ATOM 831 O O . LEU A 1 109 ? 20.709 12.250 -27.187 1.00 85.88 109 LEU A O 1
ATOM 835 N N . PHE A 1 110 ? 21.929 10.747 -28.318 1.00 87.31 110 PHE A N 1
ATOM 836 C CA . PHE A 1 110 ? 23.174 11.022 -27.601 1.00 87.31 110 PHE A CA 1
ATOM 837 C C . PHE A 1 110 ? 24.052 12.033 -28.340 1.00 87.31 110 PHE A C 1
ATOM 839 O O . PHE A 1 110 ? 24.523 11.784 -29.442 1.00 87.31 110 PHE A O 1
ATOM 846 N N . THR A 1 111 ? 24.392 13.135 -27.671 1.00 86.19 111 THR A N 1
ATOM 847 C CA . THR A 1 111 ? 25.405 14.094 -28.153 1.00 86.19 111 THR A CA 1
ATOM 848 C C . THR A 1 111 ? 26.830 13.523 -28.099 1.00 86.19 111 THR A C 1
ATOM 850 O O . THR A 1 111 ? 27.719 14.013 -28.786 1.00 86.19 111 THR A O 1
ATOM 853 N N . SER A 1 112 ? 27.069 12.501 -27.269 1.00 85.00 112 SER A N 1
ATOM 854 C CA . SER A 1 112 ? 28.395 11.918 -27.020 1.00 85.00 112 SER A CA 1
ATOM 855 C C . SER A 1 112 ? 28.738 10.701 -27.882 1.00 85.00 112 SER A C 1
ATOM 857 O O . SER A 1 112 ? 29.900 10.304 -27.915 1.00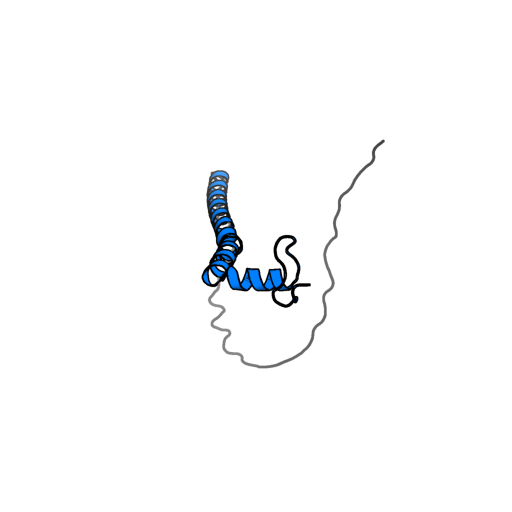 85.00 112 SER A O 1
ATOM 859 N N . CYS A 1 113 ? 27.753 10.062 -28.520 1.00 79.81 113 CYS A N 1
ATOM 860 C CA . CYS A 1 113 ? 27.926 8.778 -29.205 1.00 79.81 113 CYS A CA 1
ATOM 861 C C . CYS A 1 113 ? 27.129 8.768 -30.512 1.00 79.81 113 CYS A C 1
ATOM 863 O O . CYS A 1 113 ? 25.914 8.953 -30.481 1.00 79.81 113 CYS A O 1
ATOM 865 N N . LYS A 1 114 ? 27.803 8.517 -31.640 1.00 79.62 114 LYS A N 1
ATOM 866 C CA . LYS A 1 114 ? 27.172 8.407 -32.964 1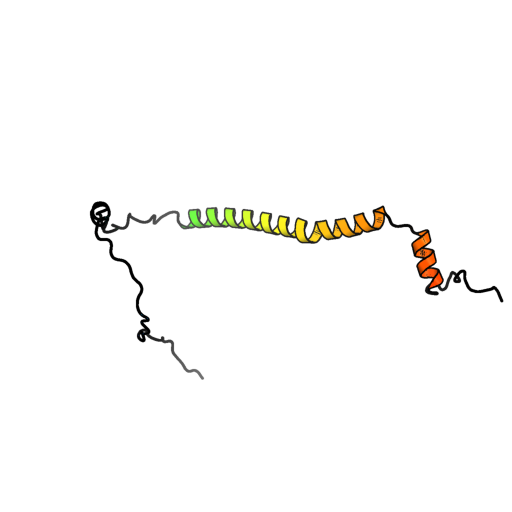.00 79.62 114 LYS A CA 1
ATOM 867 C C . LYS A 1 114 ? 26.362 7.094 -33.109 1.00 79.62 114 LYS A C 1
ATOM 869 O O . LYS A 1 114 ? 26.675 6.111 -32.421 1.00 79.62 114 LYS A O 1
ATOM 874 N N . PRO A 1 115 ? 25.3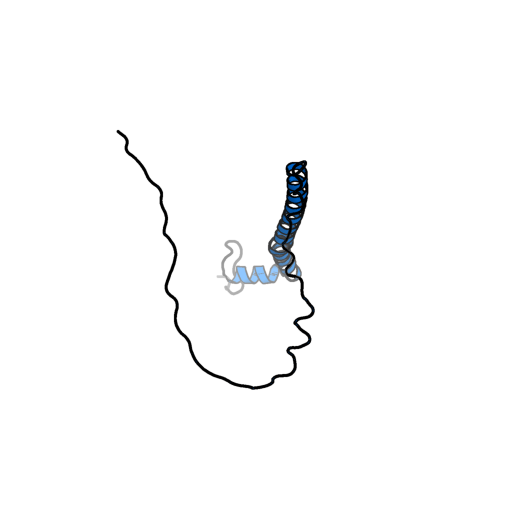28 7.055 -33.972 1.00 82.31 115 PRO A N 1
ATOM 875 C CA . PRO A 1 115 ? 24.646 5.816 -34.368 1.00 82.31 115 PRO A CA 1
ATOM 876 C C . PRO A 1 115 ? 25.571 4.911 -35.208 1.00 82.31 115 PRO A C 1
ATOM 878 O O . PRO A 1 115 ? 26.443 5.415 -35.907 1.00 82.31 115 PRO A O 1
ATOM 881 N N . ASP A 1 116 ? 25.379 3.584 -35.179 1.00 72.69 116 ASP A N 1
ATOM 882 C CA . ASP A 1 116 ? 26.272 2.631 -35.891 1.00 72.69 116 ASP A CA 1
ATOM 883 C C . ASP A 1 116 ? 26.141 2.680 -37.417 1.00 72.69 116 ASP A C 1
ATOM 885 O O . ASP A 1 116 ? 27.013 2.202 -38.138 1.00 72.69 116 ASP A O 1
ATOM 889 N N . GLY A 1 117 ? 25.008 3.181 -37.912 1.00 67.88 117 GLY A N 1
ATOM 890 C CA . GLY A 1 117 ? 24.662 3.161 -39.333 1.00 67.88 117 GLY A CA 1
ATOM 891 C C . GLY A 1 117 ? 25.233 4.317 -40.154 1.00 67.88 117 GLY A C 1
ATOM 892 O O . GLY A 1 117 ? 25.015 4.342 -41.364 1.00 67.88 117 GLY A O 1
ATOM 893 N N . GLU A 1 118 ? 25.918 5.279 -39.531 1.00 59.47 118 GLU A N 1
ATOM 894 C CA . GLU A 1 118 ? 26.514 6.415 -40.237 1.00 59.47 118 GLU A CA 1
ATOM 895 C C . GLU A 1 118 ? 27.980 6.131 -40.575 1.00 59.47 118 GLU A C 1
ATOM 897 O O . GLU A 1 118 ? 28.815 5.917 -39.698 1.00 59.47 118 GLU A O 1
ATOM 902 N N . VAL A 1 119 ? 28.277 6.123 -41.877 1.00 57.62 119 VAL A N 1
ATOM 903 C CA . VAL A 1 119 ? 29.639 5.993 -42.408 1.00 57.62 119 VAL A CA 1
ATOM 904 C C . VAL A 1 119 ? 30.464 7.200 -41.963 1.00 57.62 119 VAL A C 1
ATOM 906 O O . VAL A 1 119 ? 29.995 8.334 -42.039 1.00 57.62 119 VAL A O 1
ATOM 909 N N . GLU A 1 120 ? 31.692 6.955 -41.508 1.00 55.44 120 GLU A N 1
ATOM 910 C CA . GLU A 1 120 ? 32.646 8.013 -41.174 1.00 55.44 120 GLU A CA 1
ATOM 911 C C . GLU A 1 120 ? 33.028 8.813 -42.436 1.00 55.44 120 GLU A C 1
ATOM 913 O O . GLU A 1 120 ? 33.656 8.272 -43.348 1.00 55.44 120 GLU A O 1
ATOM 918 N N . GLU A 1 121 ? 32.645 10.095 -42.464 1.00 52.78 121 GLU A N 1
ATOM 919 C CA . GLU A 1 121 ? 33.183 11.152 -43.340 1.00 52.78 121 GLU A CA 1
ATOM 920 C C . GLU A 1 121 ? 34.116 12.073 -42.530 1.00 52.78 121 GLU A C 1
ATOM 922 O O . GLU A 1 121 ? 33.760 12.390 -41.365 1.00 52.78 121 GLU A O 1
#

Organism: Cherax quadricarinatus (NCBI:txid27406)

Secondary structure (DSSP, 8-state):
------------------------------TTTTTTS-------------SSHHHHHHHHHHHHHHHHHHHHHHHHIIIIIHHHHHHHHHHTTS--HHHHHHHHHTTT--SSS--TTS---

Radius of gyration: 38.02 Å; chains: 1; bounding box: 90×73×76 Å

Sequence (121 aa):
LPHVLSNTAPSSLHHYHLSLHLAGGCAPSTLTAALTAAKATTMTIAKPVMRGLLASQIKRNIIIACGLSIVAATSWKLLVQDPRKRIYAEFYKNYDAQAEFDRIRNLGLFTSCKPDGEVEE

pLDDT: mean 74.54, std 21.1, range [38.19, 97.81]

Foldseek 3Di:
DDDDDDDDDDDDDDDDDDDDDDDDDDDPDPPVPPCVVDDPPPPPPDDDDPPCPVVVVVVVVVVVVVVVVVVVVVCCCVVPVVVVVVVVVVCVPPDDPVVVVLVCQLVVVDPVHHHPPDDDD

InterPro domains:
  IPR034884 Mitochondrial cytochrome c oxidase subunit VIc/VIIs [PF02937] (45-113)
  IPR037169 Mitochondrial cytochrome c oxidase subunit VIc/VIIs superfamily [G3DSA:4.10.93.10] (42-114)
  IPR037169 Mitochondrial cytochrome c oxidase subunit VIc/VIIs superfamily [SSF81415] (45-114)
  IPR051389 Cytochrome c oxidase subunit VIc [PTHR48416] (38-118)

=== Feature glossary ===
Key to the feature types in this record:

— What the protein is —

Primary structure: the covalent order of the twenty standard amino acids along the backbone. Two proteins with the same sequence will (almost always) fold to the same structure; two with 30% identity often share a fold but not the details.

Database cross-references. InterPro integrates a dozen domain/family signature databases into unified entries with residue-range hits. GO terms attach function/process/location labels with evidence codes. CATH codes position the fold in a four-level struc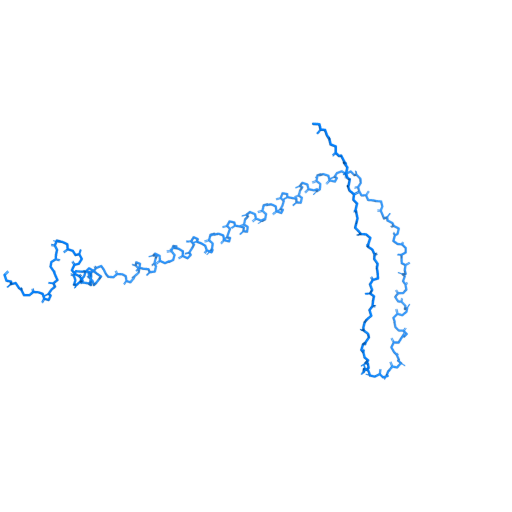tural taxonomy. Organism is the NCBI-taxonomy species name.

— Where its atoms are —

The mmCIF block holds the 3D Cartesian coordinates of each backbone atom (N, Cα, C, O) in ångströms. mmCIF is the PDB's canonical archive format — a tagged-loop text representation of the atomic model.

Six rendered views show the 3D structure from the faces of a cube — i.e. along ±x, ±y, ±z. Rendering representation is drawn randomly per protein from cartoon (secondary-structure ribbons), sticks (backbone bonds), or molecular surface; coloring is either N→C rainbow (blue at the N-terminus through red at the C-terminus) or one color per chain.

— Local backbone conformation —

DSSP 8-state secondary structure assigns each residue one of H (α-helix), G (3₁₀-helix), I (π-helix), E (extended β-strand), B (isolated β-bridge), T (hydrogen-bonded turn), S (bend), or '-' (coil). The assignment is computed from backbone hydrogen-bond geometry via the Kabsch–Sander algorithm.

P-SEA three-state annotation labels each residue as helix, strand, or coil based purely on the geometry of the Cα trace. It serves as a fallback when the full backbone (and thus DSSP) is unavailable.

The φ/ψ torsion pair specifies the backbone conformation at each residue. φ rotates about the N–Cα bond, ψ about the Cα–C bond. Steric clashes forbid most of the (φ, ψ) plane — the allowed regions (α-helix basin, β-sheet basin, left-handed helix) are the Ramachandran-allowed regions.

— Global shape and packing —

The geometric summary reports three shape descriptors. Rg (radius of gyration) measures how spread out the Cα atoms are about their centre of mass; compact globular proteins have small Rg, elongated or unfolded ones large. Cα contacts (<8 Å, |i−j|>4) count long-range residue pairs in spatial proximity — high for tightly packed folds, near zero for rods or random coil. The bounding-box extents give the protein's footprint along x, y, z in Å.

Accessible surface area quantifies burial. A residue with SASA near zero is packed into the hydrophobic core; one with SASA >100 Å² sits on the surface. Computed here via the Shrake–Rupley numerical algorithm with a 1.4 Å probe.

Plot images: a contact map (which residues are close in 3D, as an N×N binary image), a Ramachandran scatter (backbone torsion angles, revealing secondary-structure composition at a glance), and — for AlphaFold structures — a PAE heatmap (pairwise prediction confidence).

— Structural neighborhood —

The Foldseek 3Di string encodes local tertiary geometry as a 20-letter alphabet — one character per residue — derived from the relative positions of nearby Cα atoms. Unlike the amino-acid sequence, 3Di is a direct function of the 3D structure, so two proteins with the same fold have similar 3Di strings even at low sequence identity.

Nearest PDB neighbors are the top structural matches found by Foldseek when searching this structure against the entire Protein Data Bank. Each hit reports a TM-score (0 to 1; >0.5 almost always implies the same fold) and an E-value. These are *structural* homologs — they may share no detectable sequence similarity.

— Confidence and disorder —

For AlphaFold models, the B-factor field carries pLDDT — the model's own estimate of local accuracy on a 0–100 scale. Regions with pLDDT<50 should be treated as essentially unmodeled; they often correspond to intrinsically disordered segments.

B-factor (Debye–Waller factor) reflects atomic displacement in the crystal lattice. It is an experimental observable (units Å²), not a prediction; low values mean the atom is pinned down, high values mean it moves or is heterogeneous across the crystal.

Predicted aligned error is AlphaFold's pairwise confidence. Unlike pLDDT (per-residue), PAE is per-residue-pair and captures whether two parts of the structure are correctly placed relative to each other. Units are ångströms of expected positional error.